Protein AF-A0A6M3M3L7-F1 (afdb_monomer_lite)

pLDDT: mean 87.16, std 7.22, range [61.47, 96.5]

Secondary structure (DSSP, 8-state):
--EEEEEEEEETTEEEEEEEEETTT--EEEEESS-EEETTHHHH-TTS-GGG-S-EEEEEHHHHHHHHHTTPEEEEE-TTS-EEEEEHHHHHHHHHHH--B-TTSTTEEEEEGGGSEE--

Sequence (120 aa):
MPVTKKEDVKLANARVGALYVHTGNGKTYLVMFKRELYRNFARHFPEAPEEERAEGVLCNMKLVGWAATKDVELVAIFADGRAYSMPALEFWDYYGKYGTDVKHAPGEIATPISRWSRVF

Radius of gyration: 14.01 Å; chains: 1; bounding box: 31×28×40 Å

Organism: NCBI:txid1070528

Foldseek 3Di:
DDKDWDAFDDDPNHGFFTWIADPPPRAIETEGPDKDKAQQQLVQQVPDDPVQRGIKIKDFQVVLVVQLVVQHKYWYQDPVRWIWIDGSVVQVVQCVVRVQDDPVDPRMGIGGSVRTDTDD

Structure (mmCIF, N/CA/C/O backbone):
data_AF-A0A6M3M3L7-F1
#
_entry.id   AF-A0A6M3M3L7-F1
#
loop_
_atom_site.group_PDB
_atom_site.id
_atom_site.type_symbol
_atom_site.label_atom_id
_atom_site.label_alt_id
_atom_site.label_comp_id
_atom_site.label_asym_id
_atom_site.label_entity_id
_atom_site.label_seq_id
_atom_site.pdbx_PDB_ins_code
_atom_site.Cartn_x
_atom_site.Cartn_y
_atom_site.Cartn_z
_atom_site.occupancy
_atom_site.B_iso_or_equiv
_atom_site.auth_seq_id
_atom_site.auth_comp_id
_atom_site.auth_asym_id
_atom_site.auth_atom_id
_atom_site.pdbx_PDB_model_num
ATOM 1 N N . MET A 1 1 ? -7.481 -10.113 18.759 1.00 61.47 1 MET A N 1
ATOM 2 C CA . MET A 1 1 ? -7.456 -8.785 19.416 1.00 61.47 1 MET A CA 1
ATOM 3 C C . MET A 1 1 ? -8.295 -7.825 18.579 1.00 61.47 1 MET A C 1
ATOM 5 O O . MET A 1 1 ? -8.275 -7.990 17.363 1.00 61.47 1 MET A O 1
ATOM 9 N N . PRO A 1 2 ? -9.090 -6.917 19.171 1.00 85.25 2 PRO A N 1
ATOM 10 C CA . PRO A 1 2 ? -10.038 -6.118 18.402 1.00 85.25 2 PRO A CA 1
ATOM 11 C C . PRO A 1 2 ? -9.356 -4.970 17.645 1.00 85.25 2 PRO A C 1
ATOM 13 O O . PRO A 1 2 ? -8.41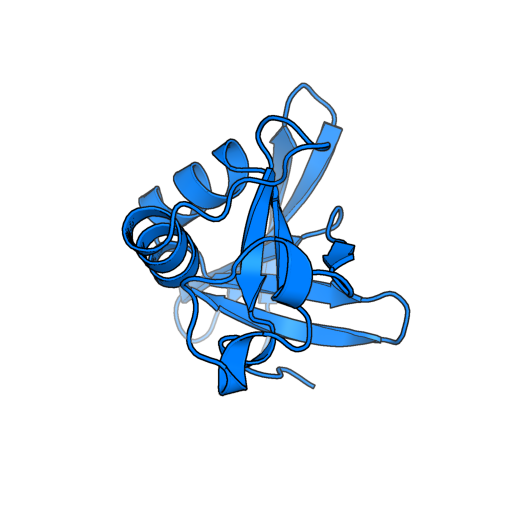5 -4.339 18.126 1.00 85.25 2 PRO A O 1
ATOM 16 N N . VAL A 1 3 ? -9.863 -4.700 16.445 1.00 87.75 3 VAL A N 1
ATOM 17 C CA . VAL A 1 3 ? -9.538 -3.522 15.636 1.00 87.75 3 VAL A CA 1
ATOM 18 C C . VAL A 1 3 ? -10.791 -2.669 15.504 1.00 87.75 3 VAL A C 1
ATOM 20 O O . VAL A 1 3 ? -11.886 -3.198 15.316 1.00 87.75 3 VAL A O 1
ATOM 23 N N . THR A 1 4 ? -10.632 -1.351 15.570 1.00 93.19 4 THR A N 1
ATOM 24 C CA . THR A 1 4 ? -11.753 -0.409 15.456 1.00 93.19 4 THR A CA 1
ATOM 25 C C . THR A 1 4 ? -11.577 0.445 14.212 1.00 93.19 4 THR A C 1
ATOM 27 O O . THR A 1 4 ? -10.510 1.024 14.003 1.00 93.19 4 THR A O 1
ATOM 30 N N . LYS A 1 5 ? -12.622 0.541 13.380 1.00 94.00 5 LYS A N 1
ATOM 31 C CA . LYS A 1 5 ? -12.630 1.456 12.232 1.00 94.00 5 LYS A CA 1
ATOM 32 C C . LYS A 1 5 ? -12.595 2.898 12.745 1.00 94.00 5 LYS A C 1
ATOM 34 O O . LYS A 1 5 ? -13.431 3.273 13.561 1.00 94.00 5 LYS A O 1
ATOM 39 N N . LYS A 1 6 ? -11.659 3.698 12.236 1.00 93.38 6 LYS A N 1
ATOM 40 C CA . LYS A 1 6 ? -11.508 5.116 12.579 1.00 93.38 6 LYS A CA 1
ATOM 41 C C . LYS A 1 6 ? -12.191 6.018 11.555 1.00 93.38 6 LYS A C 1
ATOM 43 O O . LYS A 1 6 ? -13.086 6.775 11.907 1.00 93.38 6 LYS A O 1
ATOM 48 N N . GLU A 1 7 ? -11.796 5.923 10.288 1.00 94.19 7 GLU A N 1
ATOM 49 C CA . GLU A 1 7 ? -12.311 6.792 9.223 1.00 94.19 7 GLU A CA 1
ATOM 50 C C . GLU A 1 7 ? -12.143 6.169 7.831 1.00 94.19 7 GLU A C 1
ATOM 52 O O . GLU A 1 7 ? -11.374 5.225 7.643 1.00 94.19 7 GLU A O 1
ATOM 57 N N . ASP A 1 8 ? -12.872 6.699 6.848 1.00 94.62 8 ASP A N 1
ATOM 58 C CA . ASP A 1 8 ? -12.709 6.338 5.438 1.00 94.62 8 ASP A CA 1
ATOM 59 C C . ASP A 1 8 ? -11.724 7.280 4.745 1.00 94.62 8 ASP A C 1
ATOM 61 O O . ASP A 1 8 ? -11.832 8.498 4.862 1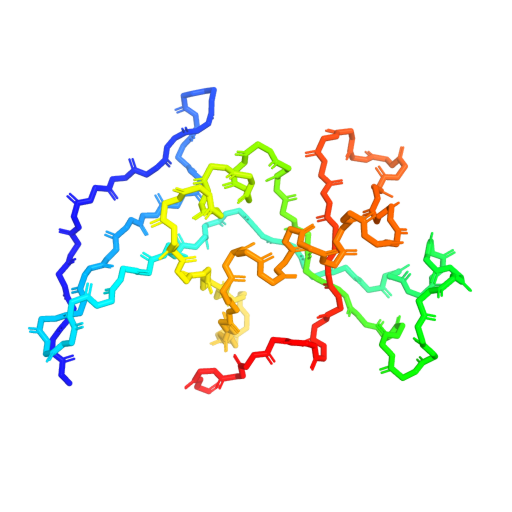.00 94.62 8 ASP A O 1
ATOM 65 N N . VAL A 1 9 ? -10.805 6.717 3.958 1.00 90.62 9 VAL A N 1
ATOM 66 C CA . V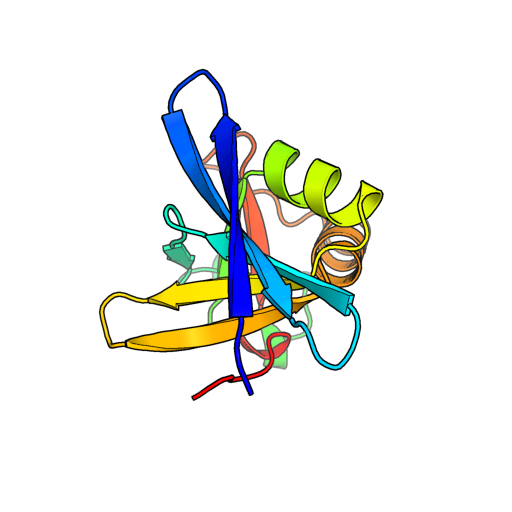AL A 1 9 ? -9.821 7.485 3.187 1.00 90.62 9 VAL A CA 1
ATOM 67 C C . VAL A 1 9 ? -10.344 7.706 1.775 1.00 90.62 9 VAL A C 1
ATOM 69 O O . VAL A 1 9 ? -10.763 6.760 1.096 1.00 90.62 9 VAL A O 1
ATOM 72 N N . LYS A 1 10 ? -10.320 8.963 1.324 1.00 90.19 10 LYS A N 1
ATOM 73 C CA . LYS A 1 10 ? -10.790 9.374 -0.002 1.00 90.19 10 LYS A CA 1
ATOM 74 C C . LYS A 1 10 ? -9.677 10.053 -0.797 1.00 90.19 10 LYS A C 1
ATOM 76 O O . LYS A 1 10 ? -8.953 10.882 -0.258 1.00 90.19 10 LYS A O 1
ATOM 81 N N . LEU A 1 11 ? -9.601 9.749 -2.089 1.00 84.19 11 LEU A N 1
ATOM 82 C CA . LEU A 1 11 ? -8.775 10.449 -3.072 1.00 84.19 11 LEU A CA 1
ATOM 83 C C . LEU A 1 11 ? -9.701 10.979 -4.170 1.00 84.19 11 LEU A C 1
ATOM 85 O O . LEU A 1 11 ? -10.454 10.201 -4.752 1.00 84.19 11 LEU A O 1
ATOM 89 N N . ALA A 1 12 ? -9.680 12.290 -4.433 1.00 84.69 12 ALA A N 1
ATOM 90 C CA . ALA A 1 12 ? -10.557 12.930 -5.425 1.00 84.69 12 ALA A CA 1
ATOM 91 C C . ALA A 1 12 ? -12.039 12.496 -5.293 1.00 84.69 12 ALA A C 1
ATOM 93 O O . ALA A 1 12 ? -12.681 12.108 -6.264 1.00 84.69 12 ALA A O 1
ATOM 94 N N . ASN A 1 13 ? -12.566 12.512 -4.062 1.00 82.75 13 ASN A N 1
ATOM 95 C CA . ASN A 1 13 ? -13.918 12.072 -3.673 1.00 82.75 13 ASN A CA 1
ATOM 96 C C . ASN A 1 13 ? -14.224 10.566 -3.796 1.00 82.75 13 ASN A C 1
ATOM 98 O O . ASN A 1 13 ? -15.238 10.117 -3.260 1.00 82.75 13 ASN A O 1
ATOM 102 N N . ALA A 1 14 ? -13.345 9.761 -4.393 1.00 84.62 14 ALA A N 1
ATOM 103 C CA . ALA A 1 14 ? -13.477 8.309 -4.406 1.00 84.62 14 ALA A CA 1
ATOM 104 C C . ALA A 1 14 ? -12.916 7.701 -3.113 1.00 84.62 14 ALA A C 1
ATOM 106 O O . ALA A 1 14 ? -11.795 8.005 -2.709 1.00 84.62 14 ALA A O 1
ATOM 107 N N . ARG A 1 15 ? -13.671 6.808 -2.464 1.00 86.06 15 ARG A N 1
ATOM 108 C CA . ARG A 1 15 ? -13.176 6.031 -1.317 1.00 86.06 15 ARG A CA 1
ATOM 109 C C . ARG A 1 15 ? -12.115 5.039 -1.800 1.00 86.06 15 ARG A C 1
ATOM 111 O O . ARG A 1 15 ? -12.406 4.196 -2.645 1.00 86.06 15 ARG A O 1
ATOM 118 N N . VAL A 1 16 ? -10.903 5.144 -1.264 1.00 87.56 16 VAL A N 1
ATOM 119 C CA . VAL A 1 16 ? -9.746 4.311 -1.648 1.00 87.56 16 VAL A CA 1
ATOM 120 C C . VAL A 1 16 ? -9.321 3.338 -0.551 1.00 87.56 16 VAL A C 1
ATOM 122 O O . VAL A 1 16 ? -8.677 2.335 -0.845 1.00 87.56 16 VAL A O 1
ATOM 125 N N . GLY A 1 17 ? -9.737 3.577 0.693 1.00 90.94 17 GLY A N 1
ATOM 126 C CA . GLY A 1 17 ? -9.459 2.687 1.816 1.00 90.94 17 GLY A CA 1
ATOM 127 C C . GLY A 1 17 ? -10.195 3.090 3.088 1.00 90.94 17 GLY A C 1
ATOM 128 O O . GLY A 1 17 ? -11.050 3.982 3.076 1.00 90.94 17 GLY A O 1
ATOM 129 N N . ALA A 1 18 ? -9.859 2.432 4.191 1.00 94.44 18 ALA A N 1
ATOM 130 C CA . ALA A 1 18 ? -10.319 2.787 5.529 1.00 94.44 18 ALA A CA 1
ATOM 131 C C . ALA A 1 18 ? -9.210 2.572 6.562 1.00 94.44 18 ALA A C 1
ATOM 133 O O . ALA A 1 18 ? -8.457 1.600 6.477 1.00 94.44 18 ALA A O 1
ATOM 134 N N . LEU A 1 19 ? -9.135 3.478 7.537 1.00 95.06 19 LEU A N 1
ATOM 135 C CA . LEU A 1 19 ? -8.217 3.369 8.661 1.00 95.06 19 LEU A CA 1
ATOM 136 C C . LEU A 1 19 ? -8.830 2.537 9.784 1.00 95.06 19 LEU A C 1
ATOM 138 O O . LEU A 1 19 ? -9.980 2.748 10.180 1.00 95.06 19 LEU A O 1
ATOM 142 N N . TYR A 1 20 ? -8.019 1.647 10.337 1.00 95.19 20 TYR A N 1
ATOM 143 C CA . TYR A 1 20 ? -8.318 0.850 11.517 1.00 95.19 20 TYR A CA 1
ATOM 144 C C . TYR A 1 20 ? -7.223 1.055 12.551 1.00 95.19 20 TYR A C 1
ATOM 146 O O . TYR A 1 20 ? -6.054 1.154 12.198 1.00 95.19 20 TYR A O 1
ATOM 154 N N . VAL A 1 21 ? -7.592 1.097 13.826 1.00 94.12 21 VAL A N 1
ATOM 155 C CA . VAL A 1 21 ? -6.633 1.175 14.931 1.00 94.12 21 VAL A CA 1
ATOM 156 C C . VAL A 1 21 ? -6.705 -0.110 15.734 1.00 94.12 21 VAL A C 1
ATOM 158 O O . VAL A 1 21 ? -7.790 -0.559 16.113 1.00 94.12 21 VAL A O 1
ATOM 161 N N . HIS A 1 22 ? -5.546 -0.703 15.990 1.00 90.38 22 HIS A N 1
ATOM 162 C CA . HIS A 1 22 ? -5.420 -1.856 16.863 1.00 90.38 22 HIS A CA 1
ATOM 163 C C . HIS A 1 22 ? -5.383 -1.413 18.318 1.00 90.38 22 HIS A C 1
ATOM 165 O O . HIS A 1 22 ? -4.471 -0.707 18.751 1.00 90.38 22 HIS A O 1
ATOM 171 N N . THR A 1 23 ? -6.363 -1.852 19.101 1.00 85.69 23 THR A N 1
ATOM 172 C CA . THR A 1 23 ? -6.541 -1.352 20.469 1.00 85.69 23 THR A CA 1
ATOM 173 C C . THR A 1 23 ? -5.428 -1.790 21.420 1.00 85.69 23 THR A C 1
ATOM 175 O O . THR A 1 23 ? -5.205 -1.134 22.428 1.00 85.69 23 THR A O 1
ATOM 178 N N . GLY A 1 24 ? -4.722 -2.884 21.114 1.00 85.44 24 GLY A N 1
ATOM 179 C CA . GLY A 1 24 ? -3.680 -3.432 21.988 1.00 85.44 24 GLY A CA 1
ATOM 180 C C . GLY A 1 24 ? -2.298 -2.787 21.849 1.00 85.44 24 GLY A C 1
ATOM 181 O O . GLY A 1 24 ? -1.510 -2.858 22.781 1.00 85.44 24 GLY A O 1
ATOM 182 N N . ASN A 1 25 ? -1.979 -2.179 20.703 1.00 87.12 25 ASN A N 1
ATOM 183 C CA . ASN A 1 25 ? -0.638 -1.627 20.434 1.00 87.12 25 ASN A CA 1
ATOM 184 C C . ASN A 1 25 ? -0.670 -0.250 19.749 1.00 87.12 25 ASN A C 1
ATOM 186 O O . ASN A 1 25 ? 0.380 0.278 19.403 1.00 87.12 25 ASN A O 1
ATOM 190 N N . GLY A 1 26 ? -1.858 0.318 19.515 1.00 87.00 26 GLY A N 1
ATOM 191 C CA . GLY A 1 26 ? -2.028 1.630 18.893 1.00 87.00 26 GLY A CA 1
ATOM 192 C C . GLY A 1 26 ? -1.686 1.694 17.402 1.00 87.00 26 GLY A C 1
ATOM 193 O O . GLY A 1 26 ? -1.837 2.761 16.808 1.00 87.00 26 GLY A O 1
ATOM 194 N N . LYS A 1 27 ? -1.265 0.585 16.772 1.00 90.38 27 LYS A N 1
ATOM 195 C CA . LYS A 1 27 ? -0.923 0.577 15.346 1.00 90.38 27 LYS A CA 1
ATOM 196 C C . LYS A 1 27 ? -2.131 0.953 14.497 1.00 90.38 27 LYS A C 1
ATOM 198 O O . LYS A 1 27 ? -3.246 0.478 14.731 1.00 90.38 27 LYS A O 1
ATOM 203 N N . THR A 1 28 ? -1.886 1.791 13.494 1.00 93.88 28 THR A N 1
ATOM 204 C CA . THR A 1 28 ? -2.895 2.203 12.521 1.00 93.88 28 THR A CA 1
ATOM 205 C C . THR A 1 28 ? -2.665 1.468 11.207 1.00 93.88 28 THR A C 1
ATOM 207 O O . THR A 1 28 ? -1.579 1.531 10.636 1.00 93.88 28 THR A O 1
ATOM 210 N N . TYR A 1 29 ? -3.707 0.805 10.719 1.00 93.38 29 TYR A N 1
ATOM 211 C CA . TYR A 1 29 ? -3.723 0.100 9.446 1.00 93.38 29 TYR A CA 1
ATOM 212 C C . TYR A 1 29 ? -4.580 0.851 8.436 1.00 93.38 29 TYR A C 1
ATOM 214 O O . TYR A 1 29 ? -5.714 1.221 8.745 1.00 93.38 29 TYR A O 1
ATOM 222 N N . LEU A 1 30 ? -4.087 1.013 7.213 1.00 94.94 30 LEU A N 1
ATOM 223 C CA . LEU A 1 30 ? -4.895 1.401 6.064 1.00 94.94 30 LEU A CA 1
ATOM 224 C C . LEU A 1 30 ? -5.255 0.156 5.259 1.00 94.94 30 LEU A C 1
ATOM 226 O O . LEU A 1 30 ? -4.429 -0.373 4.521 1.00 94.94 30 LEU A O 1
ATOM 230 N N . VAL A 1 31 ? -6.515 -0.269 5.341 1.00 92.62 31 VAL A N 1
ATOM 231 C CA . VAL A 1 31 ? -7.044 -1.316 4.461 1.00 92.62 31 VAL A CA 1
ATOM 232 C C . VAL A 1 31 ? -7.405 -0.688 3.120 1.00 92.62 31 VAL A C 1
ATOM 234 O O . VAL A 1 31 ? -8.301 0.157 3.042 1.00 92.62 31 VAL A O 1
ATOM 237 N N . MET A 1 32 ? -6.697 -1.090 2.068 1.00 89.94 32 MET A N 1
ATOM 238 C CA . MET A 1 32 ? -6.852 -0.551 0.718 1.00 89.94 32 MET A CA 1
ATOM 239 C C . MET A 1 32 ? -7.961 -1.284 -0.045 1.00 89.94 32 MET A C 1
ATOM 241 O O . MET A 1 32 ? -7.981 -2.514 -0.110 1.00 89.94 32 MET A O 1
ATOM 245 N N . PHE A 1 33 ? -8.874 -0.530 -0.665 1.00 79.56 33 PHE A N 1
ATOM 246 C CA . PHE A 1 33 ? -9.958 -1.085 -1.492 1.00 79.56 33 PHE A CA 1
ATOM 247 C C . PHE A 1 33 ? -9.624 -1.086 -2.982 1.00 79.56 33 PHE A C 1
ATOM 249 O O . PHE A 1 33 ? -10.069 -1.972 -3.711 1.00 79.56 33 PHE A O 1
ATOM 256 N N . LYS A 1 34 ? -8.822 -0.117 -3.434 1.00 72.56 34 LYS A N 1
ATOM 257 C CA . LYS A 1 34 ? -8.248 -0.094 -4.781 1.00 72.56 34 LYS A CA 1
ATOM 258 C C . LYS A 1 34 ? -6.782 -0.506 -4.691 1.00 72.56 34 LYS A C 1
ATOM 260 O O . LYS A 1 34 ? -5.999 0.169 -4.038 1.00 72.56 34 LYS A O 1
ATOM 265 N N . ARG A 1 35 ? -6.475 -1.657 -5.280 1.00 80.12 35 ARG A N 1
ATOM 266 C CA . ARG A 1 35 ? -5.178 -2.340 -5.291 1.00 80.12 35 ARG A CA 1
ATOM 267 C C . ARG A 1 35 ? -5.205 -3.347 -6.427 1.00 80.12 35 ARG A C 1
ATOM 269 O O . ARG A 1 35 ? -6.234 -4.003 -6.624 1.00 80.12 35 ARG A O 1
ATOM 276 N N . GLU A 1 36 ? -4.094 -3.478 -7.132 1.00 82.00 36 GLU A N 1
ATOM 277 C CA . GLU A 1 36 ? -3.959 -4.412 -8.244 1.00 82.00 36 GLU A CA 1
ATOM 278 C C . GLU A 1 36 ? -2.678 -5.222 -8.100 1.00 82.00 36 GLU A C 1
ATOM 280 O O . GLU A 1 36 ? -1.627 -4.701 -7.721 1.00 82.00 36 GLU A O 1
ATOM 285 N N . LEU A 1 37 ? -2.791 -6.518 -8.396 1.00 84.69 37 LEU A N 1
ATOM 286 C CA . LEU A 1 37 ? -1.634 -7.388 -8.503 1.00 84.69 37 LEU A CA 1
ATOM 287 C C . LEU A 1 37 ? -1.006 -7.167 -9.875 1.00 84.69 37 LEU A C 1
ATOM 289 O O . LEU A 1 37 ? -1.625 -7.412 -10.912 1.00 84.69 37 LEU A O 1
ATOM 293 N N . TYR A 1 38 ? 0.240 -6.729 -9.876 1.00 85.25 38 TYR A N 1
ATOM 294 C CA . TYR A 1 38 ? 0.965 -6.379 -11.074 1.00 85.25 38 TYR A CA 1
ATOM 295 C C . TYR A 1 38 ? 1.868 -7.507 -11.539 1.00 85.25 38 TYR A C 1
ATOM 297 O O . TYR A 1 38 ? 3.037 -7.598 -11.174 1.00 85.25 38 TYR A O 1
ATOM 305 N N . ARG A 1 39 ? 1.318 -8.362 -12.399 1.00 82.50 39 ARG A N 1
ATOM 306 C CA . ARG A 1 39 ? 2.014 -9.546 -12.931 1.00 82.50 39 ARG A CA 1
ATOM 307 C C . ARG A 1 39 ? 3.167 -9.230 -13.887 1.00 82.50 39 ARG A C 1
ATOM 309 O O . ARG A 1 39 ? 3.977 -10.096 -14.176 1.00 82.50 39 ARG A O 1
ATOM 316 N N . ASN A 1 40 ? 3.233 -8.004 -14.408 1.00 76.69 40 ASN A N 1
ATOM 317 C CA . ASN A 1 40 ? 4.287 -7.567 -15.330 1.00 76.69 40 ASN A CA 1
ATOM 318 C C . ASN A 1 40 ? 5.381 -6.745 -14.634 1.00 76.69 40 ASN A C 1
ATOM 320 O O . ASN A 1 40 ? 6.143 -6.065 -15.320 1.00 76.69 40 ASN A O 1
ATOM 324 N N . PHE A 1 41 ? 5.466 -6.796 -13.301 1.00 80.88 41 PHE A N 1
ATOM 325 C CA . PHE A 1 41 ? 6.443 -6.034 -12.520 1.00 80.88 41 PHE A CA 1
ATOM 326 C C . PHE A 1 41 ? 7.876 -6.236 -13.053 1.00 80.88 41 PHE A C 1
ATOM 328 O O . PHE A 1 41 ? 8.538 -5.258 -13.399 1.00 80.88 41 PHE A O 1
ATOM 335 N N . ALA A 1 42 ? 8.294 -7.485 -13.299 1.00 74.81 42 ALA A N 1
ATOM 336 C CA . ALA A 1 42 ? 9.600 -7.824 -13.883 1.00 74.81 42 ALA A CA 1
ATOM 337 C C . ALA A 1 42 ? 9.960 -7.038 -15.143 1.00 74.81 42 ALA A C 1
ATOM 339 O O . ALA A 1 42 ? 11.120 -6.701 -15.365 1.00 74.81 42 ALA A O 1
ATOM 340 N N . ARG A 1 43 ? 8.969 -6.813 -16.012 1.00 73.62 43 ARG A N 1
ATOM 341 C CA . ARG A 1 43 ? 9.184 -6.271 -17.358 1.00 73.62 43 ARG A CA 1
ATOM 342 C C . ARG A 1 43 ? 9.439 -4.774 -17.340 1.00 73.62 43 ARG A C 1
ATOM 344 O O . ARG A 1 43 ? 10.057 -4.259 -18.265 1.00 73.62 43 ARG A O 1
ATOM 351 N N . HIS A 1 44 ? 8.930 -4.079 -16.329 1.00 73.94 44 HIS A N 1
ATOM 352 C CA . HIS A 1 44 ? 9.002 -2.624 -16.258 1.00 73.94 44 HIS A CA 1
ATOM 353 C C . HIS A 1 44 ? 10.029 -2.119 -15.249 1.00 73.94 44 HIS A C 1
ATOM 355 O O . HIS A 1 44 ? 10.399 -0.952 -15.332 1.00 73.94 44 HIS A O 1
ATOM 361 N N . PHE A 1 45 ? 10.547 -2.994 -14.382 1.00 76.44 45 PHE A N 1
ATOM 362 C CA . PHE A 1 45 ? 11.549 -2.647 -13.373 1.00 76.44 45 PHE A CA 1
ATOM 363 C C . PHE A 1 45 ? 12.820 -3.503 -13.524 1.00 76.44 45 PHE A C 1
ATOM 365 O O . PHE A 1 45 ? 13.121 -4.328 -12.660 1.00 76.44 45 PHE A O 1
ATOM 372 N N . PRO A 1 46 ? 13.591 -3.325 -14.618 1.00 71.81 46 PRO A N 1
ATOM 373 C CA . PRO A 1 46 ? 14.811 -4.092 -14.876 1.00 71.81 46 PRO A CA 1
ATOM 374 C C . PRO A 1 46 ? 15.975 -3.739 -13.937 1.00 71.81 46 PRO A C 1
ATOM 376 O O . PRO A 1 46 ? 17.024 -4.371 -14.028 1.00 71.81 46 PRO A O 1
ATOM 379 N N . GLU A 1 47 ? 15.814 -2.753 -13.053 1.00 79.00 47 GLU A N 1
ATOM 380 C CA . GLU A 1 47 ? 16.815 -2.353 -12.053 1.00 79.00 47 GLU A CA 1
ATOM 381 C C . GLU A 1 47 ? 16.555 -2.957 -10.661 1.00 79.00 47 GLU A C 1
ATOM 383 O O . GLU A 1 47 ? 17.462 -3.005 -9.833 1.00 79.00 47 GLU A O 1
ATOM 388 N N . ALA A 1 48 ? 15.345 -3.468 -10.397 1.00 76.69 48 ALA A N 1
ATOM 389 C CA . ALA A 1 48 ? 15.025 -4.160 -9.145 1.00 76.69 48 ALA A CA 1
ATOM 390 C C . ALA A 1 48 ? 15.796 -5.493 -9.039 1.00 76.69 48 ALA A C 1
ATOM 392 O O . ALA A 1 48 ? 16.094 -6.075 -10.073 1.00 76.69 48 ALA A O 1
ATOM 393 N N . PRO A 1 49 ? 16.104 -6.049 -7.860 1.00 79.00 49 PRO A N 1
ATOM 394 C CA . PRO A 1 49 ? 16.716 -7.384 -7.751 1.00 79.00 49 PRO A CA 1
ATOM 395 C C . PRO A 1 49 ? 15.888 -8.479 -8.455 1.00 79.00 49 PRO A C 1
ATOM 397 O O . PRO A 1 49 ? 14.662 -8.387 -8.499 1.00 79.00 49 PRO A O 1
ATOM 400 N N . GLU A 1 50 ? 16.524 -9.496 -9.046 1.00 76.62 50 GLU A N 1
ATOM 401 C CA . GLU A 1 50 ? 15.839 -10.515 -9.868 1.00 76.62 50 GLU A CA 1
ATOM 402 C C . GLU A 1 50 ? 14.791 -11.302 -9.064 1.00 76.62 50 GLU A C 1
ATOM 404 O O . GLU A 1 50 ? 13.672 -11.523 -9.528 1.00 76.62 50 GLU A O 1
ATOM 409 N N . GLU A 1 51 ? 15.111 -11.622 -7.815 1.00 77.88 51 GLU A N 1
ATOM 410 C CA . GLU A 1 51 ? 14.247 -12.286 -6.842 1.00 77.88 51 GLU A CA 1
ATOM 411 C C . GLU A 1 51 ? 12.987 -11.477 -6.472 1.00 77.88 51 GLU A C 1
ATOM 413 O O . GLU A 1 51 ? 12.024 -12.015 -5.926 1.00 77.88 51 GLU A O 1
ATOM 418 N N . GLU A 1 52 ? 12.955 -10.188 -6.810 1.00 77.38 52 GLU A N 1
ATOM 419 C CA . GLU A 1 52 ? 11.842 -9.274 -6.548 1.00 77.38 52 GLU A CA 1
ATOM 420 C C . GLU A 1 52 ? 10.984 -8.997 -7.785 1.00 77.38 52 GLU A C 1
ATOM 422 O O . GLU A 1 52 ? 9.977 -8.295 -7.716 1.00 77.38 52 GLU A O 1
ATOM 427 N N . ARG A 1 53 ? 11.348 -9.551 -8.942 1.00 71.06 53 ARG A N 1
ATOM 428 C CA . ARG A 1 53 ? 10.708 -9.193 -10.209 1.00 71.06 53 ARG A CA 1
ATOM 429 C C . ARG A 1 53 ? 9.399 -9.941 -10.493 1.00 71.06 53 ARG A C 1
ATOM 431 O O . ARG A 1 53 ? 8.699 -9.552 -11.417 1.00 71.06 53 ARG A O 1
ATOM 438 N N . ALA A 1 54 ? 9.010 -10.960 -9.726 1.00 77.38 54 ALA A N 1
ATOM 439 C CA . ALA A 1 54 ? 7.876 -11.830 -10.077 1.00 77.38 54 ALA A CA 1
ATOM 440 C C . ALA A 1 54 ? 6.518 -11.100 -10.213 1.00 77.38 54 ALA A C 1
ATOM 442 O O . ALA A 1 54 ? 5.925 -11.077 -11.291 1.00 77.38 54 ALA A O 1
ATOM 443 N N . GLU A 1 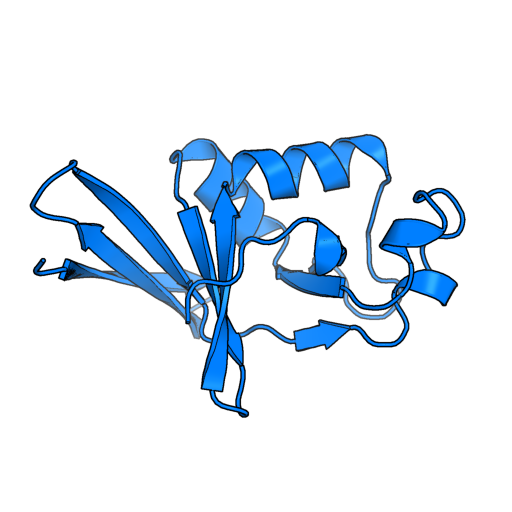55 ? 6.026 -10.489 -9.136 1.00 86.69 55 GLU A N 1
ATOM 444 C CA . GLU A 1 55 ? 4.765 -9.740 -9.101 1.00 86.69 55 GLU A CA 1
ATOM 445 C C . GLU A 1 55 ? 4.926 -8.519 -8.189 1.00 86.69 55 GLU A C 1
ATOM 447 O O . GLU A 1 55 ? 5.748 -8.523 -7.272 1.00 86.69 55 GLU A O 1
ATOM 452 N N . GLY A 1 56 ? 4.125 -7.478 -8.411 1.00 88.75 56 GLY A N 1
ATOM 453 C CA . GLY A 1 56 ? 4.103 -6.287 -7.562 1.00 88.75 56 GLY A CA 1
ATOM 454 C C . GLY A 1 56 ? 2.707 -5.915 -7.083 1.00 88.75 56 GLY A C 1
ATOM 455 O O . GLY A 1 56 ? 1.707 -6.427 -7.578 1.00 88.75 56 GLY A O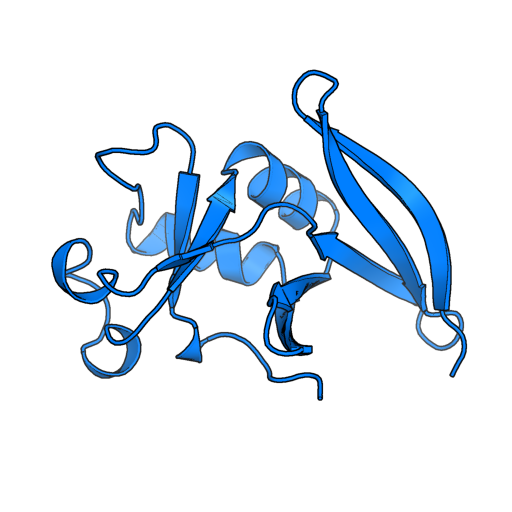 1
ATOM 456 N N . VAL A 1 57 ? 2.640 -4.989 -6.137 1.00 90.31 57 VAL A N 1
ATOM 457 C CA . VAL A 1 57 ? 1.401 -4.338 -5.702 1.00 90.31 57 VAL A CA 1
ATOM 458 C C . VAL A 1 57 ? 1.405 -2.909 -6.227 1.00 90.31 57 VAL A C 1
ATOM 460 O O . VAL A 1 57 ? 2.349 -2.166 -5.962 1.00 90.31 57 VAL A O 1
ATOM 463 N N . LEU A 1 58 ? 0.362 -2.543 -6.974 1.00 89.81 58 LEU A N 1
ATOM 464 C CA . LEU A 1 58 ? 0.149 -1.182 -7.470 1.00 89.81 58 LEU A CA 1
ATOM 465 C C . LEU A 1 58 ? -0.671 -0.360 -6.491 1.00 89.81 58 LEU A C 1
ATOM 467 O O . LEU A 1 58 ? -1.747 -0.797 -6.066 1.00 89.81 58 LEU A O 1
ATOM 471 N N . CYS A 1 59 ? -0.173 0.840 -6.201 1.00 89.69 59 CYS A N 1
ATOM 472 C CA . CYS A 1 59 ? -0.829 1.804 -5.337 1.00 89.69 59 CYS A CA 1
ATOM 473 C C . CYS A 1 59 ? -0.643 3.237 -5.835 1.00 89.69 59 CYS A C 1
ATOM 475 O O . CYS A 1 59 ? 0.398 3.614 -6.378 1.00 89.69 59 CYS A O 1
ATOM 477 N N . ASN A 1 60 ? -1.629 4.078 -5.522 1.00 89.94 60 ASN A N 1
ATOM 478 C CA . ASN A 1 60 ? -1.574 5.483 -5.878 1.00 89.94 60 ASN A CA 1
ATOM 479 C C . ASN A 1 60 ? -0.472 6.201 -5.090 1.00 89.94 60 ASN A C 1
ATOM 481 O O . ASN A 1 60 ? -0.476 6.189 -3.857 1.00 89.94 60 ASN A O 1
ATOM 485 N N . MET A 1 61 ? 0.417 6.907 -5.789 1.00 90.88 61 MET A N 1
ATOM 486 C CA . MET A 1 61 ? 1.567 7.595 -5.199 1.00 90.88 61 MET A CA 1
ATOM 487 C C . MET A 1 61 ? 1.158 8.592 -4.110 1.00 90.88 61 MET A C 1
ATOM 489 O O . MET A 1 61 ? 1.780 8.647 -3.052 1.00 90.88 61 MET A O 1
ATOM 493 N N . LYS A 1 62 ? 0.075 9.357 -4.319 1.00 90.94 62 LYS A N 1
ATOM 494 C CA . LYS A 1 62 ? -0.396 10.334 -3.320 1.00 90.94 62 LYS A CA 1
ATOM 495 C C . LYS A 1 62 ? -0.892 9.649 -2.048 1.00 90.94 62 LYS A C 1
ATOM 497 O O . LYS A 1 62 ? -0.702 10.183 -0.959 1.00 90.94 62 LYS A O 1
ATOM 502 N N . LEU A 1 63 ? -1.522 8.480 -2.185 1.00 91.31 63 LEU A N 1
ATOM 503 C CA . LEU A 1 63 ? -2.004 7.695 -1.050 1.00 91.31 63 LEU A CA 1
ATOM 504 C C . LEU A 1 63 ? -0.838 7.119 -0.244 1.00 91.31 63 LEU A C 1
ATOM 506 O O . LEU A 1 63 ? -0.831 7.262 0.976 1.00 91.31 63 LEU A O 1
ATOM 510 N N . VAL A 1 64 ? 0.140 6.507 -0.920 1.00 92.88 64 VAL A N 1
ATOM 511 C CA . VAL A 1 64 ? 1.329 5.942 -0.266 1.00 92.88 64 VAL A CA 1
ATOM 512 C C . VAL A 1 64 ? 2.125 7.043 0.429 1.00 92.88 64 VAL A C 1
ATOM 514 O O . VAL A 1 64 ? 2.428 6.902 1.608 1.00 92.88 64 VAL A O 1
ATOM 517 N N . GLY A 1 65 ? 2.378 8.170 -0.244 1.00 93.06 65 GLY A N 1
ATOM 518 C CA . GLY A 1 65 ? 3.092 9.301 0.351 1.00 93.06 65 GLY A CA 1
ATOM 519 C C . GLY A 1 65 ? 2.390 9.845 1.598 1.00 93.06 65 GLY A C 1
ATOM 520 O O . GLY A 1 65 ? 3.010 10.009 2.645 1.00 93.06 65 GLY A O 1
ATOM 521 N N . TRP A 1 66 ? 1.069 10.046 1.541 1.00 93.75 66 TRP A N 1
ATOM 522 C CA . TRP A 1 66 ? 0.288 10.431 2.720 1.00 93.75 66 TRP A CA 1
ATOM 523 C C . TRP A 1 66 ? 0.372 9.389 3.845 1.00 93.75 66 TRP A C 1
ATOM 525 O O . TRP A 1 66 ? 0.560 9.758 5.003 1.00 93.75 66 TRP A O 1
ATOM 535 N N . ALA A 1 67 ? 0.264 8.097 3.531 1.00 94.31 67 ALA A N 1
ATOM 536 C CA . ALA A 1 67 ? 0.336 7.036 4.531 1.00 94.31 67 ALA A CA 1
ATOM 537 C C . ALA A 1 67 ? 1.729 6.955 5.179 1.00 94.31 67 ALA A C 1
ATOM 539 O O . ALA A 1 67 ? 1.820 6.783 6.393 1.00 94.31 67 ALA A O 1
ATOM 540 N N . ALA A 1 68 ? 2.794 7.166 4.398 1.00 95.12 68 ALA A N 1
ATOM 541 C CA . ALA A 1 68 ? 4.171 7.225 4.878 1.00 95.12 68 ALA A CA 1
ATOM 542 C C . ALA A 1 68 ? 4.370 8.392 5.856 1.00 95.12 68 ALA A C 1
ATOM 544 O O . ALA A 1 68 ? 4.893 8.191 6.947 1.00 95.12 68 ALA A O 1
ATOM 545 N N . THR A 1 69 ? 3.851 9.589 5.542 1.00 94.75 69 THR A N 1
ATOM 546 C CA . THR A 1 69 ? 3.920 10.745 6.466 1.00 94.75 69 THR A CA 1
ATOM 547 C C . THR A 1 69 ? 3.169 10.544 7.783 1.00 94.75 69 THR A C 1
ATOM 549 O O . THR A 1 69 ? 3.407 11.274 8.743 1.00 94.75 69 THR A O 1
ATOM 552 N N . LYS A 1 70 ? 2.244 9.581 7.831 1.00 93.06 70 LYS A N 1
ATOM 553 C CA . LYS A 1 70 ? 1.420 9.274 9.004 1.00 93.06 70 LYS A CA 1
ATOM 554 C C . LYS A 1 70 ? 1.847 8.005 9.740 1.00 93.06 70 LYS A C 1
ATOM 556 O O . LYS A 1 70 ? 1.140 7.617 10.666 1.00 93.06 70 LYS A O 1
ATOM 561 N N . ASP A 1 71 ? 2.945 7.377 9.321 1.00 92.88 71 ASP A N 1
ATOM 562 C CA . ASP A 1 71 ? 3.435 6.109 9.871 1.00 92.88 71 ASP A CA 1
ATOM 563 C C . ASP A 1 71 ? 2.342 5.019 9.918 1.00 92.88 71 ASP A C 1
ATOM 565 O O . ASP A 1 71 ? 2.050 4.399 10.941 1.00 92.88 71 ASP A O 1
ATOM 569 N N . VAL A 1 72 ? 1.643 4.849 8.791 1.00 94.94 72 VAL A N 1
ATOM 570 C CA . VAL A 1 72 ? 0.534 3.896 8.655 1.00 94.94 72 VAL A CA 1
ATOM 571 C C . VAL A 1 72 ? 1.011 2.605 7.997 1.00 94.94 72 VAL A C 1
ATOM 573 O O . VAL A 1 72 ? 1.728 2.623 6.997 1.00 94.94 72 VAL A O 1
ATOM 576 N N . GLU A 1 73 ? 0.549 1.466 8.512 1.00 95.00 73 GLU A N 1
ATOM 577 C CA . GLU A 1 73 ? 0.779 0.164 7.887 1.00 95.00 73 GLU A CA 1
ATOM 578 C C . GLU A 1 73 ? -0.271 -0.076 6.789 1.00 95.00 73 GLU A C 1
ATOM 580 O O . GLU A 1 73 ? -1.480 -0.041 7.035 1.00 95.00 73 GLU A O 1
ATOM 585 N N . LEU A 1 74 ? 0.175 -0.282 5.551 1.00 95.69 74 LEU A N 1
ATOM 586 C CA . LEU A 1 74 ? -0.696 -0.585 4.419 1.00 95.69 74 LEU A CA 1
ATOM 587 C C . LEU A 1 74 ? -1.130 -2.043 4.486 1.00 95.69 74 LEU A C 1
ATOM 589 O O . LEU A 1 74 ? -0.311 -2.922 4.733 1.00 95.69 74 LEU A O 1
ATOM 593 N N . VAL A 1 75 ? -2.404 -2.306 4.205 1.00 94.38 75 VAL A N 1
ATOM 594 C CA . VAL A 1 75 ? -2.961 -3.657 4.109 1.00 94.38 75 VAL A CA 1
ATOM 595 C C . VAL A 1 75 ? -3.684 -3.810 2.772 1.00 94.38 75 VAL A C 1
ATOM 597 O O . VAL A 1 75 ? -4.692 -3.148 2.509 1.00 94.38 75 VAL A O 1
ATOM 600 N N . ALA A 1 76 ? -3.177 -4.704 1.925 1.00 92.38 76 ALA A N 1
ATOM 601 C CA . ALA A 1 76 ? -3.760 -5.079 0.643 1.00 92.38 76 ALA A CA 1
ATOM 602 C C . ALA A 1 76 ? -4.472 -6.432 0.776 1.00 92.38 76 ALA A C 1
ATOM 604 O O . ALA A 1 76 ? -3.821 -7.453 0.970 1.00 92.38 76 ALA A O 1
ATOM 605 N N . ILE A 1 77 ? -5.802 -6.454 0.658 1.00 88.94 77 ILE A N 1
ATOM 606 C CA . ILE A 1 77 ? -6.604 -7.692 0.661 1.00 88.94 77 ILE A CA 1
ATOM 607 C C . ILE A 1 77 ? -7.042 -7.966 -0.770 1.00 88.94 77 ILE A C 1
ATOM 609 O O . ILE A 1 77 ? -7.778 -7.145 -1.292 1.00 88.94 77 ILE A O 1
ATOM 613 N N . PHE A 1 78 ? -6.652 -9.061 -1.414 1.00 86.31 78 PHE A N 1
ATOM 614 C CA . PHE A 1 78 ? -7.000 -9.394 -2.801 1.00 86.31 78 PHE A CA 1
ATOM 615 C C . PHE A 1 78 ? -8.335 -10.151 -2.917 1.00 86.31 78 PHE A C 1
ATOM 617 O O . PHE A 1 78 ? -8.914 -10.590 -1.926 1.00 86.31 78 PHE A O 1
ATOM 624 N N . ALA A 1 79 ? -8.864 -10.269 -4.141 1.00 83.31 79 ALA A N 1
ATOM 625 C CA . ALA A 1 79 ? -10.160 -10.912 -4.404 1.00 83.31 79 ALA A CA 1
ATOM 626 C C . ALA A 1 79 ? -10.174 -12.421 -4.099 1.00 83.31 79 ALA A C 1
ATOM 628 O O . ALA A 1 79 ? -11.227 -12.980 -3.818 1.00 83.31 79 ALA A O 1
ATOM 629 N N . ASP A 1 80 ? -9.008 -13.062 -4.125 1.00 84.25 80 ASP A N 1
ATOM 630 C CA . ASP A 1 80 ? -8.822 -14.460 -3.727 1.00 84.25 80 ASP A CA 1
ATOM 631 C C . ASP A 1 80 ? -8.716 -14.648 -2.202 1.00 84.25 80 ASP A C 1
ATOM 633 O O . ASP A 1 80 ? -8.478 -15.756 -1.729 1.00 84.25 80 ASP A O 1
ATOM 637 N N . GLY A 1 81 ? -8.880 -13.571 -1.428 1.00 83.62 81 GLY A N 1
ATOM 638 C CA . GLY A 1 81 ? -8.816 -13.581 0.029 1.00 83.62 81 GLY A CA 1
ATOM 639 C C . GLY A 1 81 ? -7.406 -13.452 0.605 1.00 83.62 81 GLY A C 1
ATOM 640 O O . GLY A 1 81 ? -7.280 -13.297 1.819 1.00 83.62 81 GLY A O 1
ATOM 641 N N . ARG A 1 82 ? -6.345 -13.461 -0.217 1.00 88.00 82 ARG A N 1
ATOM 642 C CA . ARG A 1 82 ? -4.979 -13.250 0.282 1.00 88.00 82 ARG A CA 1
ATOM 643 C C . ARG A 1 82 ? -4.817 -11.825 0.788 1.00 88.00 82 ARG A C 1
ATOM 645 O O . ARG A 1 82 ? -5.231 -10.878 0.120 1.00 88.00 82 ARG A O 1
ATOM 652 N N . ALA A 1 83 ? -4.174 -11.665 1.940 1.00 89.94 83 ALA A N 1
ATOM 653 C CA . ALA A 1 83 ? -3.893 -10.357 2.507 1.00 89.94 83 ALA A CA 1
ATOM 654 C C . ALA A 1 83 ? -2.416 -10.188 2.834 1.00 89.94 83 ALA A C 1
ATOM 656 O O . ALA A 1 83 ? -1.765 -11.090 3.365 1.00 89.94 83 ALA A O 1
ATOM 657 N N . TYR A 1 84 ? -1.923 -8.995 2.541 1.00 93.06 84 TYR A N 1
ATOM 658 C CA . TYR A 1 84 ? -0.530 -8.620 2.689 1.00 93.06 84 TYR A CA 1
ATOM 659 C C . TYR A 1 84 ? -0.439 -7.277 3.402 1.00 93.06 84 TYR A C 1
ATOM 661 O O . TYR A 1 84 ? -1.271 -6.401 3.151 1.00 93.06 84 TYR A O 1
ATOM 669 N N . SER A 1 85 ? 0.565 -7.100 4.259 1.00 94.69 85 SER A N 1
ATOM 670 C CA . SER A 1 85 ? 0.868 -5.817 4.884 1.00 94.69 85 SER A CA 1
ATOM 671 C C . SER A 1 85 ? 2.314 -5.376 4.686 1.00 94.69 85 SER A C 1
ATOM 673 O O . SER A 1 85 ? 3.216 -6.186 4.465 1.00 94.69 85 SER A O 1
ATOM 675 N N . MET A 1 86 ? 2.506 -4.062 4.715 1.00 95.56 86 MET A N 1
ATOM 676 C CA . MET A 1 86 ? 3.803 -3.405 4.601 1.00 95.56 86 MET A CA 1
ATOM 677 C C . MET A 1 86 ? 3.715 -2.003 5.223 1.00 95.56 86 MET A C 1
ATOM 679 O O . MET A 1 86 ? 2.716 -1.310 5.003 1.00 95.56 86 MET A O 1
ATOM 683 N N . PRO A 1 87 ? 4.737 -1.532 5.956 1.00 96.50 87 PRO A N 1
ATOM 684 C CA . PRO A 1 87 ? 4.815 -0.132 6.368 1.00 96.50 87 PRO A CA 1
ATOM 685 C C . PRO A 1 87 ? 4.819 0.811 5.155 1.00 96.50 87 PRO A C 1
ATOM 687 O O . PRO A 1 87 ? 5.594 0.625 4.219 1.00 96.50 87 PRO A O 1
ATOM 690 N N . ALA A 1 88 ? 3.983 1.855 5.156 1.00 95.50 88 ALA A N 1
ATOM 691 C CA . ALA A 1 88 ? 3.904 2.774 4.015 1.00 95.50 88 ALA A CA 1
ATOM 692 C C . ALA A 1 88 ? 5.240 3.473 3.711 1.00 95.50 88 ALA A C 1
ATOM 694 O O . ALA A 1 88 ? 5.531 3.752 2.548 1.00 95.50 88 ALA A O 1
ATOM 695 N N . LEU A 1 89 ? 6.049 3.731 4.744 1.00 96.06 89 LEU A N 1
ATOM 696 C CA . LEU A 1 89 ? 7.384 4.300 4.590 1.00 96.06 89 LEU A CA 1
ATOM 697 C C . LEU A 1 89 ? 8.311 3.369 3.798 1.00 96.06 89 LEU A C 1
ATOM 699 O O . LEU A 1 89 ? 8.977 3.828 2.882 1.00 96.06 89 LEU A O 1
ATOM 703 N N . GLU A 1 90 ? 8.282 2.060 4.062 1.00 95.44 90 GLU A N 1
ATOM 704 C CA . GLU A 1 90 ? 9.085 1.087 3.310 1.00 95.44 90 GLU A CA 1
ATOM 705 C C . GLU A 1 90 ? 8.666 1.008 1.836 1.00 95.44 90 GLU A C 1
ATOM 707 O O . GLU A 1 90 ? 9.522 0.924 0.954 1.00 95.44 90 GLU A O 1
ATOM 712 N N . PHE A 1 91 ? 7.358 1.085 1.552 1.00 94.31 91 PHE A N 1
ATOM 713 C CA . PHE A 1 91 ? 6.862 1.196 0.175 1.00 94.31 91 PHE A CA 1
ATOM 714 C C . PHE A 1 91 ? 7.456 2.448 -0.489 1.00 94.31 91 PHE A C 1
ATOM 716 O O . PHE A 1 91 ? 8.000 2.380 -1.595 1.00 94.31 91 PHE A O 1
ATOM 723 N N . TRP A 1 92 ? 7.357 3.598 0.183 1.00 94.75 92 TRP A N 1
ATOM 724 C CA . TRP A 1 92 ? 7.819 4.882 -0.341 1.00 94.75 92 TRP A CA 1
ATOM 725 C C . TRP A 1 92 ? 9.333 4.918 -0.578 1.00 94.75 92 TRP A C 1
ATOM 727 O O . TRP A 1 92 ? 9.774 5.360 -1.637 1.00 94.75 92 TRP A O 1
ATOM 737 N N . ASP A 1 93 ? 10.124 4.401 0.360 1.00 94.31 93 ASP A N 1
ATOM 738 C CA . ASP A 1 93 ? 11.581 4.324 0.248 1.00 94.31 93 ASP A CA 1
ATOM 739 C C . ASP A 1 93 ? 12.006 3.416 -0.911 1.00 94.31 93 ASP A C 1
ATOM 741 O O . ASP A 1 93 ? 12.940 3.736 -1.651 1.00 94.31 93 ASP A O 1
ATOM 745 N N . TYR A 1 94 ? 11.283 2.310 -1.127 1.00 91.38 94 TYR A N 1
ATOM 746 C CA . TYR A 1 94 ? 11.501 1.452 -2.288 1.00 91.38 94 TYR A CA 1
ATOM 747 C C . TYR A 1 94 ? 11.291 2.217 -3.598 1.00 91.38 94 TYR A C 1
ATOM 749 O O . TYR A 1 94 ? 12.135 2.163 -4.495 1.00 91.38 94 TYR A O 1
ATOM 757 N N . TYR A 1 95 ? 10.187 2.959 -3.695 1.00 89.25 95 TYR A N 1
ATOM 758 C CA . TYR A 1 95 ? 9.906 3.806 -4.849 1.00 89.25 95 TYR A CA 1
ATOM 759 C C . TYR A 1 95 ? 10.997 4.867 -5.052 1.00 89.25 95 TYR A C 1
ATOM 761 O O . TYR A 1 95 ? 11.516 4.997 -6.158 1.00 89.25 95 TYR A O 1
ATOM 769 N N . GLY A 1 96 ? 11.413 5.568 -3.993 1.00 89.00 96 GLY A N 1
ATOM 770 C CA . GLY A 1 96 ? 12.479 6.569 -4.067 1.00 89.00 96 GLY A CA 1
ATOM 771 C C . GLY A 1 96 ? 13.819 6.001 -4.547 1.00 89.00 96 GLY A C 1
ATOM 772 O O . GLY A 1 96 ? 14.572 6.696 -5.224 1.00 89.00 96 GLY A O 1
ATOM 773 N N . LYS A 1 97 ? 14.102 4.729 -4.238 1.00 88.69 97 LYS A N 1
ATOM 774 C CA . LYS A 1 97 ? 15.326 4.044 -4.664 1.00 88.69 97 LYS A CA 1
ATOM 775 C C . LYS A 1 97 ? 15.292 3.578 -6.121 1.00 88.69 97 LYS A C 1
ATOM 777 O O . LYS A 1 97 ? 16.314 3.673 -6.794 1.00 88.69 97 LYS A O 1
ATOM 782 N N . TYR A 1 98 ? 14.167 3.034 -6.583 1.00 83.88 98 TYR A N 1
ATOM 783 C CA . TYR A 1 98 ? 14.093 2.317 -7.866 1.00 83.88 98 TYR A CA 1
ATOM 784 C C . TYR A 1 98 ? 13.194 2.980 -8.920 1.00 83.88 98 TYR A C 1
ATOM 786 O O . TYR A 1 98 ? 13.064 2.446 -10.019 1.00 83.88 98 TYR A O 1
ATOM 794 N N . GLY A 1 99 ? 12.556 4.113 -8.607 1.00 81.81 99 GLY A N 1
ATOM 795 C CA . GLY A 1 99 ? 11.740 4.878 -9.555 1.00 81.81 99 GLY A CA 1
ATOM 796 C C . GLY A 1 99 ? 10.605 4.056 -10.165 1.00 81.81 99 GLY A C 1
ATOM 797 O O . GLY A 1 99 ? 10.417 4.063 -11.381 1.00 81.81 99 GLY A O 1
ATOM 798 N N . THR A 1 100 ? 9.880 3.297 -9.339 1.00 77.69 100 THR A N 1
ATOM 799 C CA . THR A 1 100 ? 8.928 2.264 -9.779 1.00 77.69 100 THR A CA 1
ATOM 800 C C . THR A 1 100 ? 7.585 2.775 -10.331 1.00 77.69 100 THR A C 1
ATOM 802 O O . THR A 1 100 ? 6.522 2.209 -10.058 1.00 77.69 100 THR A O 1
ATOM 805 N N . ASP A 1 101 ? 7.630 3.820 -11.155 1.00 78.56 101 ASP A N 1
ATOM 806 C CA . ASP A 1 101 ? 6.479 4.374 -11.867 1.00 78.56 101 ASP A CA 1
ATOM 807 C C . ASP A 1 101 ? 5.949 3.429 -12.952 1.00 78.56 101 ASP A C 1
ATOM 809 O O . ASP A 1 101 ? 6.692 2.756 -13.676 1.00 78.56 101 ASP A O 1
ATOM 813 N N . VAL A 1 102 ? 4.628 3.426 -13.136 1.00 77.88 102 VAL A N 1
ATOM 814 C CA . VAL A 1 102 ? 3.965 2.566 -14.122 1.00 77.88 102 VAL A CA 1
ATOM 815 C C . VAL A 1 102 ? 3.591 3.360 -15.367 1.00 77.88 102 VAL A C 1
ATOM 817 O O . VAL A 1 102 ? 2.674 4.176 -15.355 1.00 77.88 102 VAL A O 1
ATOM 820 N N . LYS A 1 103 ? 4.257 3.064 -16.494 1.00 72.88 103 LYS A N 1
ATOM 821 C CA . LYS A 1 103 ? 4.141 3.825 -17.759 1.00 72.88 103 LYS A CA 1
ATOM 822 C C . LYS A 1 103 ? 2.710 4.061 -18.271 1.00 72.88 103 LYS A C 1
ATOM 824 O O . LYS A 1 103 ? 2.480 5.049 -18.956 1.00 72.88 103 LYS A O 1
ATOM 829 N N . HIS A 1 104 ? 1.765 3.166 -17.986 1.00 74.12 104 HIS A N 1
ATOM 830 C CA . HIS A 1 104 ? 0.369 3.271 -18.442 1.00 74.12 104 HIS A CA 1
ATOM 831 C C . HIS A 1 104 ? -0.616 3.700 -17.346 1.00 74.12 104 HIS A C 1
ATOM 833 O O . HIS A 1 104 ? -1.807 3.823 -17.622 1.00 74.12 104 HIS A O 1
ATOM 839 N N . ALA A 1 105 ? -0.141 3.931 -16.123 1.00 75.50 105 ALA A N 1
ATOM 840 C CA . ALA A 1 105 ? -0.958 4.356 -14.994 1.00 75.50 105 ALA A CA 1
ATOM 841 C C . ALA A 1 105 ? -0.290 5.558 -14.301 1.00 75.50 105 ALA A C 1
ATOM 843 O O . ALA A 1 105 ? 0.384 5.398 -13.283 1.00 75.50 105 ALA A O 1
ATOM 844 N N . PRO A 1 106 ? -0.426 6.775 -14.866 1.00 81.62 106 PRO A N 1
ATOM 845 C CA . PRO A 1 106 ? 0.207 7.968 -14.314 1.00 81.62 106 PRO A CA 1
ATOM 846 C C . PRO A 1 106 ? -0.186 8.207 -12.852 1.00 81.62 106 PRO A C 1
ATOM 848 O O . PRO A 1 106 ? -1.370 8.279 -12.521 1.00 81.62 106 PRO A O 1
ATOM 851 N N . GLY A 1 107 ? 0.814 8.379 -11.985 1.00 86.62 107 GLY A N 1
ATOM 852 C CA . GLY A 1 107 ? 0.611 8.598 -10.551 1.00 86.62 107 GLY A CA 1
ATOM 853 C C . GLY A 1 107 ? 0.400 7.323 -9.728 1.00 86.62 107 GLY A C 1
ATOM 854 O O . GLY A 1 107 ? 0.071 7.433 -8.546 1.00 86.62 107 GLY A O 1
ATOM 855 N N . GLU A 1 108 ? 0.594 6.145 -10.320 1.00 89.06 108 GLU A N 1
ATOM 856 C CA . GLU A 1 108 ? 0.681 4.865 -9.617 1.00 89.06 108 GLU A CA 1
ATOM 857 C C . GLU A 1 108 ? 2.144 4.417 -9.515 1.00 89.06 108 GLU A C 1
ATOM 859 O O . GLU A 1 108 ? 2.906 4.501 -10.481 1.00 89.06 108 GLU A O 1
ATOM 864 N N . ILE A 1 109 ? 2.503 3.904 -8.341 1.00 90.25 109 ILE A N 1
ATOM 865 C CA . ILE A 1 109 ? 3.817 3.345 -8.025 1.00 90.25 109 ILE A CA 1
ATOM 866 C C . ILE A 1 109 ? 3.665 1.882 -7.617 1.00 90.25 109 ILE A C 1
ATOM 868 O O . ILE A 1 109 ? 2.594 1.453 -7.171 1.00 90.25 109 ILE A O 1
ATOM 872 N N . ALA A 1 110 ? 4.734 1.108 -7.774 1.00 90.62 110 ALA A N 1
ATOM 873 C CA . ALA A 1 110 ? 4.713 -0.321 -7.500 1.00 90.62 110 ALA A CA 1
ATOM 874 C C . ALA A 1 110 ? 5.818 -0.760 -6.533 1.00 90.62 110 ALA A C 1
ATOM 8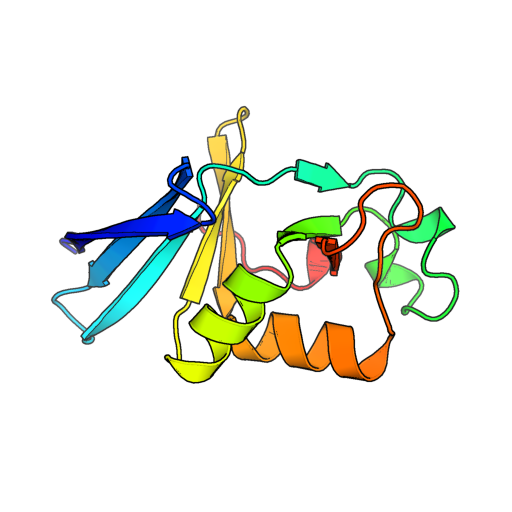76 O O . ALA A 1 110 ? 6.947 -0.277 -6.594 1.00 90.62 110 ALA A O 1
ATOM 877 N N . THR A 1 111 ? 5.523 -1.763 -5.711 1.00 91.44 111 THR A N 1
ATOM 878 C CA . THR A 1 111 ? 6.527 -2.458 -4.887 1.00 91.44 111 THR A CA 1
ATOM 879 C C . THR A 1 111 ? 6.375 -3.968 -5.075 1.00 91.44 111 THR A C 1
ATOM 881 O O . THR A 1 111 ? 5.238 -4.437 -5.188 1.00 91.44 111 THR A O 1
ATOM 884 N N . PRO A 1 112 ? 7.471 -4.748 -5.116 1.00 91.12 112 PRO A N 1
ATOM 885 C CA . PRO A 1 112 ? 7.421 -6.203 -5.229 1.00 91.12 112 PRO A CA 1
ATOM 886 C C . PRO A 1 112 ? 6.558 -6.832 -4.147 1.00 91.12 112 PRO A C 1
ATOM 888 O O . PRO A 1 112 ? 6.693 -6.476 -2.977 1.00 91.12 112 PRO A O 1
ATOM 891 N N . ILE A 1 113 ? 5.741 -7.827 -4.495 1.00 90.38 113 ILE A N 1
ATOM 892 C CA . ILE A 1 113 ? 4.933 -8.551 -3.504 1.00 90.38 113 ILE A CA 1
ATOM 893 C C . ILE A 1 113 ? 5.803 -9.312 -2.494 1.00 90.38 113 ILE A C 1
ATOM 895 O O . ILE A 1 113 ? 5.395 -9.489 -1.352 1.00 90.38 113 ILE A O 1
ATOM 899 N N . SER A 1 114 ? 7.019 -9.714 -2.879 1.00 89.81 114 SER A N 1
ATOM 900 C CA . SER A 1 114 ? 7.980 -10.405 -2.007 1.00 89.81 114 SER A CA 1
ATOM 901 C C . SER A 1 114 ? 8.449 -9.561 -0.821 1.00 89.81 114 SER A C 1
ATOM 903 O O . SER A 1 114 ? 8.913 -10.111 0.173 1.00 89.81 114 SER A O 1
ATOM 905 N N . ARG A 1 115 ? 8.311 -8.233 -0.904 1.00 91.00 115 ARG A N 1
ATOM 906 C CA . ARG A 1 115 ? 8.612 -7.310 0.194 1.00 91.00 115 ARG A CA 1
ATOM 907 C C . ARG A 1 115 ? 7.467 -7.207 1.208 1.00 91.00 115 ARG A C 1
ATOM 909 O O . ARG A 1 115 ? 7.665 -6.659 2.286 1.00 91.00 115 ARG A O 1
ATOM 916 N N . TRP A 1 116 ? 6.274 -7.699 0.877 1.00 92.81 116 TRP A N 1
ATOM 917 C CA . TRP A 1 116 ? 5.116 -7.628 1.760 1.00 92.81 116 TRP A CA 1
ATOM 918 C C . TRP A 1 116 ? 5.041 -8.838 2.686 1.00 92.81 116 TRP A C 1
ATOM 920 O O . TRP A 1 116 ? 5.274 -9.977 2.284 1.00 92.81 116 TRP A O 1
ATOM 930 N N . SER A 1 117 ? 4.612 -8.600 3.922 1.00 93.88 117 SER A N 1
ATOM 931 C CA . SER A 1 117 ? 4.342 -9.660 4.889 1.00 93.88 117 SER A CA 1
ATOM 932 C C . SER A 1 117 ? 2.949 -10.237 4.667 1.00 93.88 117 SER A C 1
ATOM 934 O O . SER A 1 117 ? 1.963 -9.504 4.613 1.00 93.88 117 SER A O 1
ATOM 936 N N . ARG A 1 118 ? 2.837 -11.562 4.548 1.00 90.06 118 ARG A N 1
ATOM 937 C CA . ARG A 1 118 ? 1.533 -12.234 4.478 1.00 90.06 118 ARG A CA 1
ATOM 938 C C . ARG A 1 118 ? 0.839 -12.169 5.842 1.00 90.06 118 ARG A C 1
ATOM 940 O O . ARG A 1 118 ? 1.448 -12.516 6.849 1.00 90.06 118 ARG A O 1
ATOM 947 N N . VAL A 1 119 ? -0.427 -11.750 5.863 1.00 84.62 119 VAL A N 1
ATOM 948 C CA . VAL A 1 119 ? -1.198 -11.574 7.108 1.00 84.62 119 VAL A CA 1
ATOM 949 C C . VAL A 1 119 ? -2.010 -12.828 7.464 1.00 84.62 119 VAL A C 1
ATOM 951 O O . VAL A 1 119 ? -2.068 -13.195 8.637 1.00 84.62 119 VAL A O 1
ATOM 954 N N . PHE A 1 120 ? -2.616 -13.489 6.465 1.00 74.88 120 PHE A N 1
ATOM 955 C CA . PHE A 1 120 ? -3.418 -14.718 6.610 1.00 74.88 120 PHE A CA 1
ATOM 956 C C . PHE A 1 120 ? -3.130 -15.714 5.474 1.00 74.88 120 PHE A C 1
ATOM 958 O O . PHE A 1 120 ? -2.844 -15.274 4.334 1.00 74.88 120 PHE A O 1
#